Protein AF-A0A4U9W4G2-F1 (afdb_monomer_lite)

Sequence (128 aa):
MQHKKRVKLKSLYYYMMVILALIVILWVTYLVFKNKELSPLSSYTHHSEISGCIIYTDSAIYDLPGKIKSIKELGADCKVTPYIYITAFSYSTRVSAVSCYTPIESEASSDCTTYNLIGDSNVLPSRP

pLDDT: mean 79.45, std 14.17, range [41.44, 96.69]

Radius of gyration: 26.53 Å; chains: 1; bounding box: 56×57×66 Å

Foldseek 3Di:
DVVVVVVVVVVVVVVVVVVVVVVVVVVVVVVVVVVPPPPPQVQWDWDPDDPLATEIENDDDDPPVVVVVVVVVVPDDCVQFRYKYWYDDPQFPKIKMKTWNDPPPDPDDTDIDIDIDHDDPPDDHPDD

Organism: Serratia fonticola (NCBI:txid47917)

Secondary structure (DSSP, 8-state):
-HHHHHHHHHHHHHHHHHHHHHHHHHHHHHHHHHTT---TTTTPEEEEEETTEEEEESS--TTHHHHHHHHHHTT--TTT--EEEEEE-TTSS-EEEEEESS-TTSSSPPPEEEEEE---TT------

Structure (mmCIF, N/CA/C/O backbone):
data_AF-A0A4U9W4G2-F1
#
_entry.id   AF-A0A4U9W4G2-F1
#
loop_
_atom_site.group_PDB
_atom_site.id
_atom_site.type_symbol
_atom_site.label_atom_id
_atom_site.label_alt_id
_atom_site.label_comp_id
_atom_site.label_asym_id
_atom_site.label_entity_id
_atom_site.label_seq_id
_atom_site.pdbx_PDB_ins_code
_atom_site.Cartn_x
_atom_site.Cartn_y
_atom_site.Cartn_z
_atom_site.occupancy
_atom_site.B_iso_or_equiv
_atom_site.auth_seq_id
_atom_site.auth_comp_id
_atom_site.auth_asym_id
_atom_site.auth_atom_id
_atom_site.pdbx_PDB_model_num
ATOM 1 N N . MET A 1 1 ? 40.441 -35.624 -48.580 1.00 53.78 1 MET A N 1
ATOM 2 C CA . MET A 1 1 ? 39.031 -35.573 -48.101 1.00 53.78 1 MET A CA 1
ATOM 3 C C . MET A 1 1 ? 38.877 -35.496 -46.571 1.00 53.78 1 MET A C 1
ATOM 5 O O . MET A 1 1 ? 37.983 -34.794 -46.111 1.00 53.78 1 MET A O 1
ATOM 9 N N . GLN A 1 2 ? 39.731 -36.149 -45.766 1.00 54.41 2 GLN A N 1
ATOM 10 C CA . GLN A 1 2 ? 39.570 -36.193 -44.298 1.00 54.41 2 GLN A CA 1
ATOM 11 C C . GLN A 1 2 ? 39.755 -34.847 -43.564 1.00 54.41 2 GLN A C 1
ATOM 13 O O . GLN A 1 2 ? 39.035 -34.570 -42.606 1.00 54.41 2 GLN A O 1
ATOM 18 N N . HIS A 1 3 ? 40.645 -33.968 -44.039 1.00 54.03 3 HIS A N 1
ATOM 19 C CA . HIS A 1 3 ? 40.894 -32.664 -43.405 1.00 54.03 3 HIS A CA 1
ATOM 20 C C . HIS A 1 3 ? 39.662 -31.737 -43.451 1.00 54.03 3 HIS A C 1
ATOM 22 O O . HIS A 1 3 ? 39.303 -31.103 -42.461 1.00 54.03 3 HIS A O 1
ATOM 28 N N . LYS A 1 4 ? 38.934 -31.737 -44.578 1.00 55.16 4 LYS A N 1
ATOM 29 C CA . LYS A 1 4 ? 37.706 -30.944 -44.783 1.00 55.16 4 LYS A CA 1
ATOM 30 C C . LYS A 1 4 ? 36.554 -31.420 -43.880 1.00 55.16 4 LYS A C 1
ATOM 32 O O . LYS A 1 4 ? 35.737 -30.613 -43.448 1.00 55.16 4 LYS A O 1
ATOM 37 N N . LYS A 1 5 ? 36.522 -32.720 -43.549 1.00 56.53 5 LYS A N 1
ATOM 38 C CA . LYS A 1 5 ? 35.529 -33.342 -42.654 1.00 56.53 5 LYS A CA 1
ATOM 39 C C . LYS A 1 5 ? 35.773 -32.964 -41.183 1.00 56.53 5 LYS A C 1
ATOM 41 O O . LYS A 1 5 ? 34.821 -32.625 -40.488 1.00 56.53 5 LYS A O 1
ATOM 46 N N . ARG A 1 6 ? 37.039 -32.917 -40.735 1.00 60.28 6 ARG A N 1
ATOM 47 C CA . ARG A 1 6 ? 37.409 -32.465 -39.374 1.00 60.28 6 ARG A CA 1
ATOM 48 C C . ARG A 1 6 ? 37.116 -30.981 -39.134 1.00 60.28 6 ARG A C 1
ATOM 50 O O . ARG A 1 6 ? 36.642 -30.636 -38.059 1.00 60.28 6 ARG A O 1
ATOM 57 N N . VAL A 1 7 ? 37.363 -30.112 -40.118 1.00 62.56 7 VAL A N 1
ATOM 58 C CA . VAL A 1 7 ? 37.087 -28.666 -39.992 1.00 62.56 7 VAL A CA 1
ATOM 59 C C . VAL A 1 7 ? 35.580 -28.388 -39.920 1.00 62.56 7 VAL A C 1
ATOM 61 O O . VAL A 1 7 ? 35.142 -27.638 -39.052 1.00 62.56 7 VAL A O 1
ATOM 64 N N . LYS A 1 8 ? 34.768 -29.059 -40.753 1.00 62.00 8 LYS A N 1
ATOM 65 C CA . LYS A 1 8 ? 33.299 -28.950 -40.689 1.00 62.00 8 LYS A CA 1
ATOM 66 C C . LYS A 1 8 ? 32.718 -29.456 -39.364 1.00 62.00 8 LYS A C 1
ATOM 68 O O . LYS A 1 8 ? 31.813 -28.827 -38.833 1.00 62.00 8 LYS A O 1
ATOM 73 N N . LEU A 1 9 ? 33.257 -30.545 -38.809 1.00 67.38 9 LEU A N 1
ATOM 74 C CA . LEU A 1 9 ? 32.805 -31.092 -37.524 1.00 67.38 9 LEU A CA 1
ATOM 75 C C . LEU A 1 9 ? 33.128 -30.158 -36.344 1.00 67.38 9 LEU A C 1
ATOM 77 O O . LEU A 1 9 ? 32.285 -29.956 -35.478 1.00 67.38 9 LEU A O 1
ATOM 81 N N . LYS A 1 10 ? 34.316 -29.533 -36.339 1.00 71.00 10 LYS A N 1
ATOM 82 C CA . LYS A 1 10 ? 34.698 -28.525 -35.331 1.00 71.00 10 LYS A CA 1
ATOM 83 C C . LYS A 1 10 ? 33.831 -27.264 -35.407 1.00 71.00 10 LYS A C 1
ATOM 85 O O . LYS A 1 10 ? 33.457 -26.722 -34.375 1.00 71.00 10 LYS A O 1
ATOM 90 N N . SER A 1 11 ? 33.489 -26.830 -36.621 1.00 74.31 11 SER A N 1
ATOM 91 C CA . SER A 1 11 ? 32.580 -25.701 -36.845 1.00 74.31 11 SER A CA 1
ATOM 92 C C . SER A 1 11 ? 31.162 -26.012 -36.355 1.00 74.31 11 SER A C 1
ATOM 94 O O . SER A 1 11 ? 30.580 -25.203 -35.643 1.00 74.31 11 SER A O 1
ATOM 96 N N . LEU A 1 12 ? 30.639 -27.209 -36.638 1.00 82.69 12 LEU A N 1
ATOM 97 C CA . LEU A 1 12 ? 29.316 -27.631 -36.170 1.00 82.69 12 LEU A CA 1
ATOM 98 C C . LEU A 1 12 ? 29.258 -27.762 -34.637 1.00 82.69 12 LEU A C 1
ATOM 100 O O . LEU A 1 12 ? 28.296 -27.315 -34.022 1.00 82.69 12 LEU A O 1
ATOM 104 N N . TYR A 1 13 ? 30.316 -28.288 -34.013 1.00 87.75 13 TYR A N 1
ATOM 105 C CA . TYR A 1 13 ? 30.447 -28.331 -32.553 1.00 87.75 13 TYR A CA 1
ATOM 106 C C . TYR A 1 13 ? 30.464 -26.930 -31.924 1.00 87.75 13 TYR A C 1
ATOM 108 O O . TYR A 1 13 ? 29.788 -26.697 -30.927 1.00 87.75 13 TYR A O 1
ATOM 116 N N . TYR A 1 14 ? 31.178 -25.976 -32.530 1.00 91.12 14 TYR A N 1
ATOM 117 C CA . TYR A 1 14 ? 31.193 -24.588 -32.065 1.00 91.12 14 TYR A CA 1
ATOM 118 C C . TYR A 1 14 ? 29.790 -23.962 -32.075 1.00 91.12 14 TYR A C 1
ATOM 120 O O . TYR A 1 14 ? 29.369 -23.401 -31.068 1.00 91.12 14 TYR A O 1
ATOM 128 N N . TYR A 1 15 ? 29.026 -24.126 -33.161 1.00 92.12 15 TYR A N 1
ATOM 129 C CA . TYR A 1 15 ? 27.648 -23.623 -33.225 1.00 92.12 15 TYR A CA 1
ATOM 130 C C . TYR A 1 15 ? 26.727 -24.284 -32.192 1.00 92.12 15 TYR A C 1
ATOM 132 O O . TYR A 1 15 ? 25.929 -23.591 -31.565 1.00 92.12 15 TYR A O 1
ATOM 140 N N . MET A 1 16 ? 26.871 -25.592 -31.956 1.00 92.06 16 MET A N 1
ATOM 141 C CA . MET A 1 16 ? 26.112 -26.292 -30.910 1.00 92.06 16 MET A CA 1
ATOM 142 C C . MET A 1 16 ? 26.418 -25.743 -29.511 1.00 92.06 16 MET A C 1
ATOM 144 O O . MET A 1 16 ? 25.498 -25.548 -28.721 1.00 92.06 16 MET A O 1
ATOM 148 N N . MET A 1 17 ? 27.685 -25.434 -29.218 1.00 93.31 17 MET A N 1
ATOM 149 C CA . MET A 1 17 ? 28.079 -24.831 -27.939 1.00 93.31 17 MET A CA 1
ATOM 150 C C . MET A 1 17 ? 27.523 -23.413 -27.770 1.00 93.31 17 MET A C 1
ATOM 152 O O . MET A 1 17 ? 27.078 -23.061 -26.681 1.00 93.31 17 MET A O 1
ATOM 156 N N . VAL A 1 18 ? 27.499 -22.613 -28.840 1.00 94.94 18 VAL A N 1
ATOM 157 C CA . VAL A 1 18 ? 26.908 -21.264 -28.817 1.00 94.94 18 VAL A CA 1
ATOM 158 C C . VAL A 1 18 ? 25.398 -21.328 -28.579 1.00 94.94 18 VAL A C 1
ATOM 160 O O . VAL A 1 18 ? 24.881 -20.589 -27.746 1.00 94.94 18 VAL A O 1
ATOM 163 N N . ILE A 1 19 ? 24.690 -22.237 -29.255 1.00 96.00 19 ILE A N 1
ATOM 164 C CA . ILE A 1 19 ? 23.245 -22.430 -29.056 1.00 96.00 19 ILE A CA 1
ATOM 165 C C . ILE A 1 19 ? 22.952 -22.884 -27.624 1.00 96.00 19 ILE A C 1
ATOM 167 O O . ILE A 1 19 ? 22.057 -22.337 -26.984 1.00 96.00 19 ILE A O 1
ATOM 171 N N . LEU A 1 20 ? 23.729 -23.832 -27.093 1.00 96.12 20 LEU A N 1
ATOM 172 C CA . LEU A 1 20 ? 23.579 -24.286 -25.712 1.00 96.12 20 LEU A CA 1
ATOM 173 C C . LEU A 1 20 ? 23.792 -23.135 -24.718 1.00 96.12 20 LEU A C 1
ATOM 175 O O . LEU A 1 20 ? 22.993 -22.967 -23.800 1.00 96.12 20 LEU A O 1
ATOM 179 N N . ALA A 1 21 ? 24.822 -22.311 -24.927 1.00 95.62 21 ALA A N 1
ATOM 180 C CA . ALA A 1 21 ? 25.080 -21.143 -24.090 1.00 95.62 21 ALA A CA 1
ATOM 181 C C . ALA A 1 21 ? 23.913 -20.142 -24.125 1.00 95.62 21 ALA A C 1
ATOM 183 O O . ALA A 1 21 ? 23.496 -19.654 -23.076 1.00 95.62 21 ALA A O 1
ATOM 184 N N . LEU A 1 22 ? 23.334 -19.886 -25.303 1.00 96.62 22 LEU A N 1
ATOM 185 C CA . LEU A 1 22 ? 22.160 -19.019 -25.442 1.00 96.62 22 LEU A CA 1
ATOM 186 C C . LEU A 1 22 ? 20.936 -19.578 -24.710 1.00 96.62 22 LEU A C 1
ATOM 188 O O . LEU A 1 22 ? 20.248 -18.824 -24.025 1.00 96.62 22 LEU A O 1
ATOM 192 N N . ILE A 1 23 ? 20.686 -20.888 -24.801 1.00 96.69 23 ILE A N 1
ATOM 193 C CA . ILE A 1 23 ? 19.581 -21.540 -24.082 1.00 96.69 23 ILE A CA 1
ATOM 194 C C . ILE A 1 23 ? 19.763 -21.385 -22.571 1.00 96.69 23 ILE A C 1
ATOM 196 O O . ILE A 1 23 ? 18.807 -21.031 -21.886 1.00 96.69 23 ILE A O 1
ATOM 200 N N . VAL A 1 24 ? 20.978 -21.593 -22.053 1.00 96.62 24 VAL A N 1
ATOM 201 C CA . VAL A 1 24 ? 21.274 -21.430 -20.620 1.00 96.62 24 VAL A CA 1
ATOM 202 C C . VAL A 1 24 ? 21.059 -19.984 -20.174 1.00 96.62 24 VAL A C 1
ATOM 204 O O . VAL A 1 24 ? 20.416 -19.761 -19.151 1.00 96.62 24 VAL A O 1
ATOM 207 N N . ILE A 1 25 ? 21.529 -18.998 -20.946 1.00 96.31 25 ILE A N 1
ATOM 208 C CA . ILE A 1 25 ? 21.311 -17.574 -20.642 1.00 96.31 25 ILE A CA 1
ATOM 209 C C . ILE A 1 25 ? 19.811 -17.261 -20.598 1.00 96.31 25 ILE A C 1
ATOM 211 O O . ILE A 1 25 ? 19.337 -16.670 -19.627 1.00 96.31 25 ILE A O 1
ATOM 215 N N . LEU A 1 26 ? 19.050 -17.701 -21.603 1.00 95.75 26 LEU A N 1
ATOM 216 C CA . LEU A 1 26 ? 17.600 -17.508 -21.641 1.00 95.75 26 LEU A CA 1
ATOM 217 C C . LEU A 1 26 ? 16.915 -18.157 -20.433 1.00 95.75 26 LEU A C 1
ATOM 219 O O . LEU A 1 26 ? 16.081 -17.521 -19.796 1.00 95.75 26 LEU A O 1
ATOM 223 N N . TRP A 1 27 ? 17.314 -19.371 -20.054 1.00 94.75 27 TRP A N 1
ATOM 224 C CA . TRP A 1 27 ? 16.764 -20.063 -18.887 1.00 94.75 27 TRP A CA 1
ATOM 225 C C . TRP A 1 27 ? 17.047 -19.326 -17.575 1.00 94.75 27 TRP A C 1
ATOM 227 O O . TRP A 1 27 ? 16.142 -19.130 -16.766 1.00 94.75 27 TRP A O 1
ATOM 237 N N . VAL A 1 28 ? 18.285 -18.868 -17.375 1.00 92.44 28 VAL A N 1
ATOM 238 C CA . VAL A 1 28 ? 18.672 -18.104 -16.181 1.00 92.44 28 VAL A CA 1
ATOM 239 C C . VAL A 1 28 ? 17.913 -16.781 -16.124 1.00 92.44 28 VAL A C 1
ATOM 241 O O . VAL A 1 28 ? 17.361 -16.445 -15.080 1.00 92.44 28 VAL A O 1
ATOM 244 N N . THR A 1 29 ? 17.819 -16.049 -17.238 1.00 89.75 29 THR A N 1
ATOM 245 C CA . THR A 1 29 ? 17.038 -14.803 -17.276 1.00 89.75 29 THR A CA 1
ATOM 246 C C . THR A 1 29 ? 15.562 -15.055 -16.986 1.00 89.75 29 THR A C 1
ATOM 248 O O . THR A 1 29 ? 14.993 -14.349 -16.159 1.00 89.75 29 THR A O 1
ATOM 251 N N . TYR A 1 30 ? 14.961 -16.098 -17.563 1.00 88.94 30 TYR A N 1
ATOM 252 C CA . TYR A 1 30 ? 13.583 -16.487 -17.271 1.00 88.94 30 TYR A CA 1
ATOM 253 C C . TYR A 1 30 ? 13.371 -16.767 -15.780 1.00 88.94 30 TYR A C 1
ATOM 255 O O . TYR A 1 30 ? 12.423 -16.243 -15.206 1.00 88.94 30 TYR A O 1
ATOM 263 N N . LEU A 1 31 ? 14.263 -17.519 -15.126 1.00 86.12 31 LEU A N 1
ATOM 264 C CA . LEU A 1 31 ? 14.177 -17.757 -13.680 1.00 86.12 31 LEU A CA 1
ATOM 265 C C . LEU A 1 31 ? 14.309 -16.464 -12.868 1.00 86.12 31 LEU A C 1
ATOM 267 O O . LEU A 1 31 ? 13.564 -16.264 -11.913 1.00 86.12 31 LEU A O 1
ATOM 271 N N . VAL A 1 32 ? 15.222 -15.570 -13.254 1.00 83.44 32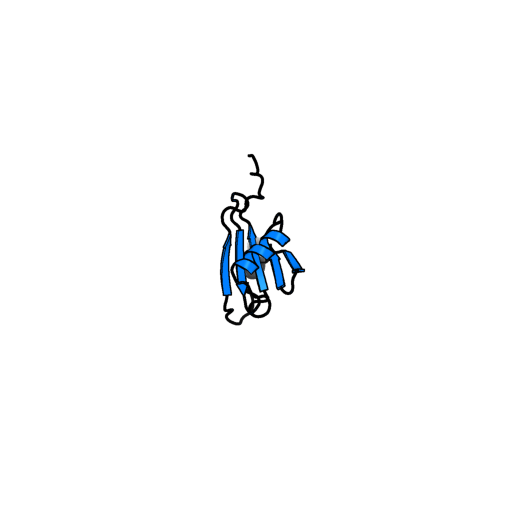 VAL A N 1
ATOM 272 C CA . VAL A 1 32 ? 15.398 -14.271 -12.588 1.00 83.44 32 VAL A CA 1
ATOM 273 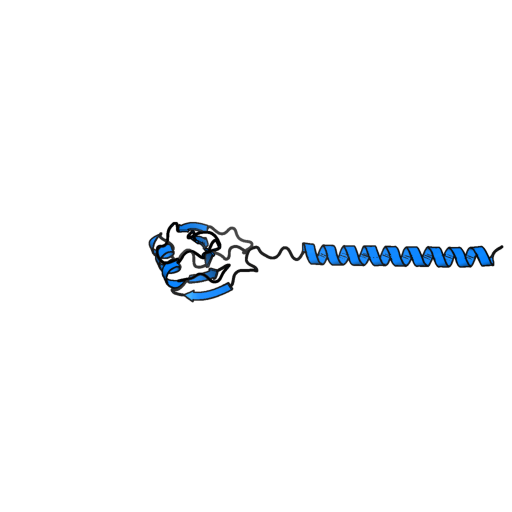C C . VAL A 1 32 ? 14.146 -13.406 -12.728 1.00 83.44 32 VAL A C 1
ATOM 275 O O . VAL A 1 32 ? 13.752 -12.768 -11.759 1.00 83.44 32 VAL A O 1
ATOM 278 N N . PHE A 1 33 ? 13.505 -13.383 -13.897 1.00 78.00 33 PHE A N 1
ATOM 279 C CA . PHE A 1 33 ? 12.275 -12.616 -14.106 1.00 78.00 33 PHE A CA 1
ATOM 280 C C . PHE A 1 33 ? 11.052 -13.273 -13.465 1.00 78.00 33 PHE A C 1
ATOM 282 O O . PHE A 1 33 ? 10.238 -12.567 -12.885 1.00 78.00 33 PHE A O 1
ATOM 289 N N . LYS A 1 34 ? 10.952 -14.605 -13.488 1.00 75.19 34 LYS A N 1
ATOM 290 C CA . LYS A 1 34 ? 9.884 -15.353 -12.813 1.00 75.19 34 LYS A CA 1
ATOM 291 C C . LYS A 1 34 ? 9.934 -15.168 -11.295 1.00 75.19 34 LYS A C 1
ATOM 293 O O . LYS A 1 34 ? 8.901 -15.016 -10.665 1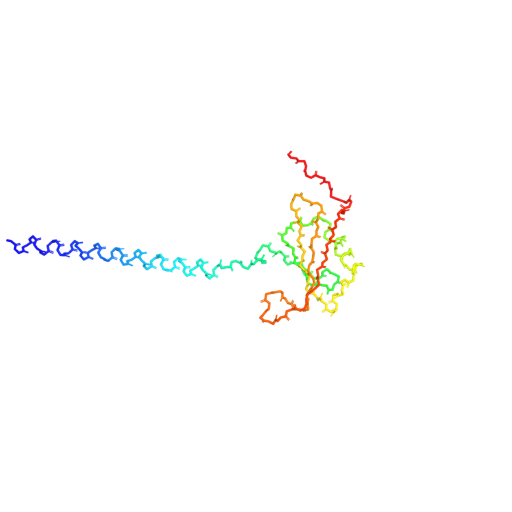.00 75.19 34 LYS A O 1
ATOM 298 N N . ASN A 1 35 ? 11.130 -15.144 -10.710 1.00 61.72 35 ASN A N 1
ATOM 299 C CA . ASN A 1 35 ? 11.301 -14.903 -9.274 1.00 61.72 35 ASN A CA 1
ATOM 300 C C . ASN A 1 35 ? 11.196 -13.413 -8.906 1.00 61.72 35 ASN A C 1
ATOM 302 O O . ASN A 1 35 ? 11.154 -13.073 -7.729 1.00 61.72 35 ASN A O 1
ATOM 306 N N . LYS A 1 36 ? 11.155 -12.529 -9.908 1.00 58.34 36 LYS A N 1
ATOM 307 C CA . LYS A 1 36 ? 10.791 -11.118 -9.778 1.00 58.34 36 LYS A CA 1
ATOM 308 C C . LYS A 1 36 ? 9.325 -10.914 -10.152 1.00 58.34 36 LYS A C 1
ATOM 310 O O . LYS A 1 36 ? 9.001 -9.956 -10.855 1.00 58.34 36 LYS A O 1
ATOM 315 N N . GLU A 1 37 ? 8.425 -11.756 -9.653 1.00 56.41 37 GLU A N 1
ATOM 316 C CA . GLU A 1 37 ? 7.107 -11.214 -9.336 1.00 56.41 37 GLU A CA 1
ATOM 317 C C . GLU A 1 37 ? 7.354 -10.152 -8.265 1.00 56.41 37 GLU A C 1
ATOM 319 O O . GLU A 1 37 ? 7.502 -10.444 -7.081 1.00 56.41 37 GLU A O 1
ATOM 324 N N . LEU A 1 38 ? 7.586 -8.917 -8.724 1.00 59.06 38 LEU A N 1
ATOM 325 C CA . LEU A 1 38 ? 7.656 -7.758 -7.862 1.00 59.06 38 LEU A CA 1
ATOM 326 C C . LEU A 1 38 ? 6.373 -7.809 -7.058 1.00 59.06 38 LEU A C 1
ATOM 328 O O . LEU A 1 38 ? 5.294 -7.755 -7.651 1.00 59.06 38 LEU A O 1
ATOM 332 N N . SER A 1 39 ? 6.499 -7.963 -5.738 1.00 67.94 39 SER A N 1
ATOM 333 C CA . SER A 1 39 ? 5.334 -7.884 -4.877 1.00 67.94 39 SER A CA 1
ATOM 334 C C . SER A 1 39 ? 4.513 -6.659 -5.303 1.00 67.94 39 SER A C 1
ATOM 336 O O . SER A 1 39 ? 5.109 -5.602 -5.567 1.00 67.94 39 SER A O 1
ATOM 338 N N . PRO A 1 40 ? 3.175 -6.753 -5.381 1.00 66.88 40 PRO A N 1
ATOM 339 C CA . PRO A 1 40 ? 2.339 -5.589 -5.651 1.00 66.88 40 PRO A CA 1
ATOM 340 C C . PRO A 1 40 ? 2.588 -4.439 -4.658 1.00 66.88 40 PRO A C 1
ATOM 342 O O . PRO A 1 40 ? 2.233 -3.301 -4.951 1.00 66.88 40 PRO A O 1
ATOM 345 N N . LEU A 1 41 ? 3.253 -4.704 -3.526 1.00 76.50 41 LEU A N 1
ATOM 346 C CA . LEU A 1 41 ? 3.682 -3.701 -2.556 1.00 76.50 41 LEU A CA 1
ATOM 347 C C . LEU A 1 41 ? 5.128 -3.222 -2.705 1.00 76.50 41 LEU A C 1
ATOM 349 O O . LEU A 1 41 ? 5.574 -2.384 -1.930 1.00 76.50 41 LEU A O 1
ATOM 353 N N . SER A 1 42 ? 5.876 -3.685 -3.702 1.00 76.25 42 SER A N 1
ATOM 354 C CA . SER A 1 42 ? 7.258 -3.237 -3.942 1.00 76.25 42 SER A CA 1
ATOM 355 C C . SER A 1 42 ? 7.378 -1.732 -4.209 1.00 76.25 42 SER A C 1
ATOM 357 O O . SER A 1 42 ? 8.436 -1.153 -3.972 1.00 76.25 42 SER A O 1
ATOM 359 N N . SER A 1 43 ? 6.301 -1.089 -4.670 1.00 79.62 43 SER A N 1
ATOM 360 C CA . SER A 1 43 ? 6.204 0.365 -4.826 1.00 79.62 43 SER A CA 1
ATOM 361 C C . SER A 1 43 ? 5.735 1.094 -3.563 1.00 79.62 43 SER A C 1
ATOM 363 O O . SER A 1 43 ? 5.704 2.324 -3.554 1.00 79.62 43 SER A O 1
ATOM 365 N N . TYR A 1 44 ? 5.355 0.376 -2.502 1.00 86.31 44 TYR A N 1
ATOM 366 C CA . TYR A 1 44 ? 4.847 0.985 -1.281 1.00 86.31 44 TYR A CA 1
ATOM 367 C C . TYR A 1 44 ? 5.990 1.446 -0.383 1.00 86.31 44 TYR A C 1
ATOM 369 O O . TYR A 1 44 ? 6.929 0.715 -0.074 1.00 86.31 44 TYR A O 1
ATOM 377 N N . THR A 1 45 ? 5.867 2.676 0.097 1.00 86.94 45 THR A N 1
ATOM 378 C CA . THR A 1 45 ? 6.751 3.248 1.106 1.00 86.94 45 THR A CA 1
ATOM 379 C C . THR A 1 45 ? 6.186 2.957 2.487 1.00 86.94 45 THR A C 1
ATOM 381 O O . THR A 1 45 ? 5.015 3.232 2.750 1.00 86.94 45 THR A O 1
ATOM 384 N N . HIS A 1 46 ? 7.020 2.407 3.368 1.00 86.94 46 HIS A N 1
ATOM 385 C CA . HIS A 1 46 ? 6.679 2.191 4.768 1.00 86.94 46 HIS A CA 1
ATOM 386 C C . HIS A 1 46 ? 6.841 3.490 5.568 1.00 86.94 46 HIS A C 1
ATOM 388 O O . HIS A 1 46 ? 7.926 4.073 5.616 1.00 86.94 46 HIS A O 1
ATOM 394 N N . HIS A 1 47 ? 5.768 3.902 6.233 1.00 81.25 47 HIS A N 1
ATOM 395 C CA . HIS A 1 47 ? 5.725 5.007 7.182 1.00 81.25 47 HIS A CA 1
ATOM 396 C C . HIS A 1 47 ? 5.525 4.408 8.570 1.00 81.25 47 HIS A C 1
ATOM 398 O O . HIS A 1 47 ? 4.423 3.991 8.933 1.00 81.25 47 HIS A O 1
ATOM 404 N N . SER A 1 48 ? 6.602 4.315 9.345 1.00 66.25 48 SER A N 1
ATOM 405 C CA . SER A 1 48 ? 6.512 3.793 10.706 1.00 66.25 48 SER A CA 1
ATOM 406 C C . SER A 1 48 ? 5.695 4.730 11.602 1.00 66.25 48 SER A C 1
ATOM 408 O O . SER A 1 48 ? 6.002 5.917 11.704 1.00 66.25 48 SER A O 1
ATOM 410 N N . GLU A 1 49 ? 4.720 4.150 12.306 1.00 60.00 49 GLU A N 1
ATOM 411 C CA . GLU A 1 49 ? 4.183 4.625 13.589 1.00 60.00 49 GLU A CA 1
ATOM 412 C C . GLU A 1 49 ? 3.425 5.961 13.613 1.00 60.00 49 GLU A C 1
ATOM 414 O O . GLU A 1 49 ? 3.390 6.673 14.620 1.00 60.00 49 GLU A O 1
ATOM 419 N N . ILE A 1 50 ? 2.684 6.277 12.553 1.00 62.91 50 ILE A N 1
ATOM 420 C CA . ILE A 1 50 ? 1.689 7.344 12.664 1.00 62.91 50 ILE A CA 1
ATOM 421 C C . ILE A 1 50 ? 0.482 6.781 13.415 1.00 62.91 50 ILE A C 1
ATOM 423 O O . ILE A 1 50 ? -0.306 5.994 12.890 1.00 62.91 50 ILE A O 1
ATOM 427 N N . SER A 1 51 ? 0.290 7.243 14.655 1.00 65.31 51 SER A N 1
ATOM 428 C CA . SER A 1 51 ? -0.973 7.050 15.374 1.00 65.31 51 SER A CA 1
ATOM 429 C C . SER A 1 51 ? -1.251 5.582 15.780 1.00 65.31 51 SER A C 1
ATOM 431 O O . SER A 1 51 ? -2.414 5.193 15.914 1.00 65.31 51 SER A O 1
ATOM 433 N N . GLY A 1 52 ? -0.193 4.779 15.975 1.00 79.44 52 GLY A N 1
ATOM 434 C CA . GLY A 1 52 ? -0.253 3.381 16.433 1.00 79.44 52 GLY A CA 1
ATOM 435 C C . GLY A 1 52 ? -0.476 2.327 15.340 1.00 79.44 52 GLY A C 1
ATOM 436 O O . GLY A 1 52 ? -0.602 1.153 15.664 1.00 79.44 52 GLY A O 1
ATOM 437 N N . CYS A 1 53 ? -0.532 2.735 14.070 1.00 87.44 53 CYS A N 1
ATOM 438 C CA . CYS A 1 53 ? -0.635 1.844 12.914 1.00 87.44 53 CYS A CA 1
ATOM 439 C C . CYS A 1 53 ? 0.709 1.736 12.171 1.00 87.44 53 CYS A C 1
ATOM 441 O O . CYS A 1 53 ? 1.511 2.675 12.167 1.00 87.44 53 CYS A O 1
ATOM 443 N N . ILE A 1 54 ? 0.907 0.613 11.482 1.00 91.19 54 ILE A N 1
ATOM 444 C CA . ILE A 1 54 ? 1.981 0.378 10.513 1.00 91.19 54 ILE A CA 1
ATOM 445 C C . ILE A 1 54 ? 1.421 0.713 9.132 1.00 91.19 54 ILE A C 1
ATOM 447 O O . ILE A 1 54 ? 0.510 0.037 8.650 1.00 91.19 54 ILE A O 1
ATOM 451 N N . ILE A 1 55 ? 1.923 1.782 8.513 1.00 90.56 55 ILE A N 1
ATOM 452 C CA . ILE A 1 55 ? 1.295 2.365 7.326 1.00 90.56 55 ILE A CA 1
ATOM 453 C C . ILE A 1 55 ? 2.193 2.197 6.111 1.00 90.56 55 ILE A C 1
ATOM 455 O O . ILE A 1 55 ? 3.393 2.454 6.161 1.00 90.56 55 ILE A O 1
ATOM 459 N N . TYR A 1 56 ? 1.587 1.815 4.997 1.00 90.81 56 TYR A N 1
ATOM 460 C CA . TYR A 1 56 ? 2.238 1.666 3.707 1.00 90.81 56 TYR A CA 1
ATOM 461 C C . TYR A 1 56 ? 1.494 2.503 2.666 1.00 90.81 56 TYR A C 1
ATOM 463 O O . TYR A 1 56 ? 0.263 2.476 2.626 1.00 90.81 56 TYR A O 1
ATOM 471 N N . THR A 1 57 ? 2.214 3.214 1.795 1.00 89.19 57 THR A N 1
ATOM 472 C CA . THR A 1 57 ? 1.600 4.039 0.735 1.00 89.19 57 THR A CA 1
ATOM 473 C C . THR A 1 57 ? 2.265 3.837 -0.620 1.00 89.19 57 THR A C 1
ATOM 475 O O . THR A 1 57 ? 3.489 3.899 -0.698 1.00 89.19 57 THR A O 1
ATOM 478 N N . ASP A 1 58 ? 1.492 3.684 -1.693 1.00 84.31 58 ASP A N 1
ATOM 479 C CA . ASP A 1 58 ? 2.011 3.425 -3.051 1.00 84.31 58 ASP A CA 1
ATOM 480 C C . ASP A 1 58 ? 2.558 4.654 -3.797 1.00 84.31 58 ASP A C 1
ATOM 482 O O . ASP A 1 58 ? 3.239 4.531 -4.814 1.00 84.31 58 ASP A O 1
ATOM 486 N N . SER A 1 59 ? 2.247 5.848 -3.305 1.00 73.50 59 SER A N 1
ATOM 487 C CA . SER A 1 59 ? 2.550 7.127 -3.941 1.00 73.50 59 SER A CA 1
ATOM 488 C C . SER A 1 59 ? 2.749 8.213 -2.882 1.00 73.50 59 SER A C 1
ATOM 490 O O . SER A 1 59 ? 2.460 8.011 -1.700 1.00 73.50 59 SER A O 1
ATOM 492 N N . ALA A 1 60 ? 3.268 9.379 -3.281 1.00 68.12 60 ALA A N 1
ATOM 493 C CA . ALA A 1 60 ? 3.344 10.545 -2.404 1.00 68.12 60 ALA A CA 1
ATOM 494 C C . ALA A 1 60 ? 1.924 11.070 -2.126 1.00 68.12 60 ALA A C 1
ATOM 496 O O . ALA A 1 60 ? 1.416 11.947 -2.825 1.00 68.12 60 ALA A O 1
ATOM 497 N N . ILE A 1 61 ? 1.264 10.488 -1.125 1.00 73.25 61 ILE A N 1
ATOM 498 C CA . ILE A 1 61 ? -0.076 10.882 -0.699 1.00 73.25 61 ILE A CA 1
ATOM 499 C C . ILE A 1 61 ? -0.004 12.281 -0.087 1.00 73.25 61 ILE A C 1
ATOM 501 O O . ILE A 1 61 ? 0.658 12.501 0.929 1.00 73.25 61 ILE A O 1
ATOM 505 N N . TYR A 1 62 ? -0.718 13.226 -0.694 1.00 74.00 62 TYR A N 1
ATOM 506 C CA . TYR A 1 62 ? -0.951 14.528 -0.083 1.00 74.00 62 TYR A CA 1
ATOM 507 C C . TYR A 1 62 ? -1.853 14.377 1.149 1.00 74.00 62 TYR A C 1
ATOM 509 O O . TYR A 1 62 ? -2.847 13.650 1.105 1.00 74.00 62 TYR A O 1
ATOM 517 N N . ASP A 1 63 ? -1.513 15.083 2.230 1.00 81.38 63 ASP A N 1
ATOM 518 C CA . ASP A 1 63 ? -2.250 15.061 3.500 1.00 81.38 63 ASP A CA 1
ATOM 519 C C . ASP A 1 63 ? -2.461 13.644 4.074 1.00 81.38 63 ASP A C 1
ATOM 521 O O . ASP A 1 63 ? -3.556 13.250 4.478 1.00 81.38 63 ASP A O 1
ATOM 525 N N . LEU A 1 64 ? -1.384 12.851 4.121 1.00 83.75 64 LEU A N 1
ATOM 526 C CA . LEU A 1 64 ? -1.391 11.523 4.743 1.00 83.75 64 LEU A CA 1
ATOM 527 C C . LEU A 1 64 ? -2.020 11.515 6.160 1.00 83.75 64 LEU A C 1
ATOM 529 O O . LEU A 1 64 ? -2.845 10.637 6.417 1.00 83.75 64 LEU A O 1
ATOM 533 N N . PRO A 1 65 ? -1.732 12.475 7.069 1.00 85.38 65 PRO A N 1
ATOM 534 C CA . PRO A 1 65 ? -2.380 12.524 8.382 1.00 85.38 65 PRO A CA 1
ATOM 535 C C . PRO A 1 65 ? -3.905 12.685 8.310 1.00 85.38 65 PRO A C 1
ATOM 537 O O . PRO A 1 65 ? -4.617 12.006 9.055 1.00 85.38 65 PRO A O 1
ATOM 540 N N . GLY A 1 66 ? -4.413 13.533 7.407 1.00 86.25 66 GLY A N 1
ATOM 541 C CA . GLY A 1 66 ? -5.847 13.696 7.168 1.00 86.25 66 GLY A CA 1
ATOM 542 C C . GLY A 1 66 ? -6.500 12.403 6.686 1.00 86.25 66 GLY A C 1
ATOM 543 O O . GLY A 1 66 ? -7.497 11.968 7.263 1.00 86.25 66 GLY A O 1
ATOM 544 N N . LYS A 1 67 ? -5.878 11.708 5.724 1.00 86.12 67 LYS A N 1
ATOM 545 C CA . LYS A 1 67 ? -6.375 10.404 5.239 1.00 86.12 67 LYS A CA 1
ATOM 546 C C . LYS A 1 67 ? -6.445 9.364 6.347 1.00 86.12 67 LYS A C 1
ATOM 548 O O . LYS A 1 67 ? -7.449 8.669 6.470 1.00 86.12 67 LYS A O 1
ATOM 553 N N . ILE A 1 68 ? -5.403 9.273 7.172 1.00 86.88 68 ILE A N 1
ATOM 554 C CA . ILE A 1 68 ? -5.362 8.338 8.304 1.00 86.88 68 ILE A CA 1
ATOM 555 C C . ILE A 1 68 ? -6.498 8.637 9.279 1.00 86.88 68 ILE A C 1
ATOM 557 O O . ILE A 1 68 ? -7.157 7.714 9.758 1.00 86.88 68 ILE A O 1
ATOM 561 N N . LYS A 1 69 ? -6.759 9.918 9.553 1.00 87.94 69 LYS A N 1
ATOM 562 C CA . LYS A 1 69 ? -7.874 10.331 10.405 1.00 87.94 69 LYS A CA 1
ATOM 563 C C . LYS A 1 69 ? -9.219 9.891 9.819 1.00 87.94 69 LYS A C 1
ATOM 565 O O . LYS A 1 69 ? -9.989 9.262 10.538 1.00 87.94 69 LYS A O 1
ATOM 570 N N . SER A 1 70 ? -9.469 10.129 8.532 1.00 88.50 70 SER A N 1
ATOM 571 C CA . SER A 1 70 ? -10.711 9.695 7.876 1.00 88.50 70 SER A CA 1
ATOM 572 C C . SER A 1 70 ? -10.879 8.173 7.883 1.00 88.50 70 SER A C 1
ATOM 574 O O . SER A 1 70 ? -11.973 7.677 8.128 1.00 88.50 70 SER A O 1
ATOM 576 N N . ILE A 1 71 ? -9.801 7.410 7.677 1.00 88.81 71 ILE A N 1
ATOM 577 C CA . ILE A 1 71 ? -9.830 5.938 7.745 1.00 88.81 71 ILE A CA 1
ATOM 578 C C . ILE A 1 71 ? -10.199 5.463 9.161 1.00 88.81 71 ILE A C 1
ATOM 580 O O . ILE A 1 71 ? -11.013 4.554 9.319 1.00 88.81 71 ILE A O 1
ATOM 584 N N . LYS A 1 72 ? -9.664 6.112 10.202 1.00 88.00 72 LYS A N 1
ATOM 585 C CA . LYS A 1 72 ? -10.037 5.833 11.598 1.00 88.00 72 LYS A CA 1
ATOM 586 C C . LYS A 1 72 ? -11.493 6.188 11.900 1.00 88.00 72 LYS A C 1
ATOM 588 O O . LYS A 1 72 ? -12.173 5.416 12.567 1.00 88.00 72 LYS A O 1
ATOM 593 N N . GLU A 1 73 ? -11.987 7.316 11.392 1.00 89.19 73 GLU A N 1
ATOM 594 C CA . GLU A 1 73 ? -13.395 7.724 11.534 1.00 89.19 73 GLU A CA 1
ATOM 595 C C . GLU A 1 73 ? -14.361 6.745 10.846 1.00 89.19 73 GLU A C 1
ATOM 597 O O . GLU A 1 73 ? -15.472 6.542 11.329 1.00 89.19 73 GLU A O 1
ATOM 602 N N . LEU A 1 74 ? -13.920 6.075 9.775 1.00 87.88 74 LEU A N 1
ATOM 603 C CA . LEU A 1 74 ? -14.660 4.988 9.122 1.00 87.88 74 LEU A CA 1
ATOM 604 C C . LEU A 1 74 ? -14.608 3.651 9.886 1.00 87.88 74 LEU A C 1
ATOM 606 O O . LEU A 1 74 ? -15.218 2.677 9.446 1.00 87.88 74 LEU A O 1
ATOM 610 N N . GLY A 1 75 ? -13.908 3.592 11.022 1.00 88.31 75 GLY A N 1
ATOM 611 C CA . GLY A 1 75 ? -13.884 2.432 11.913 1.00 88.31 75 GLY A CA 1
ATOM 612 C C . GLY A 1 75 ? -12.614 1.586 11.850 1.00 88.31 75 GLY A C 1
ATOM 613 O O . GLY A 1 75 ? -12.620 0.470 12.364 1.00 88.31 75 GLY A O 1
ATOM 614 N N . ALA A 1 76 ? -11.527 2.070 11.241 1.00 88.69 76 ALA A N 1
ATOM 615 C CA . ALA A 1 76 ? -10.244 1.378 11.338 1.00 88.69 76 ALA A CA 1
ATOM 616 C C . ALA A 1 76 ? -9.675 1.465 12.764 1.00 88.69 76 ALA A C 1
ATOM 618 O O . ALA A 1 76 ? -9.392 2.555 13.269 1.00 88.69 76 ALA A O 1
ATOM 619 N N . ASP A 1 77 ? -9.455 0.308 13.390 1.00 89.75 77 ASP A N 1
ATOM 620 C CA . ASP A 1 77 ? -8.814 0.199 14.701 1.00 89.75 77 ASP A CA 1
ATOM 621 C C . ASP A 1 77 ? -7.408 -0.393 14.558 1.00 89.75 77 ASP A C 1
ATOM 623 O O . ASP A 1 77 ? -7.249 -1.579 14.277 1.00 89.75 77 ASP A O 1
ATOM 627 N N . CYS A 1 78 ? -6.379 0.422 14.810 1.00 88.12 78 CYS A N 1
ATOM 628 C CA . CYS A 1 78 ? -4.977 -0.005 14.774 1.00 88.12 78 CYS A CA 1
ATOM 629 C C . CYS A 1 78 ? -4.649 -1.118 15.783 1.00 88.12 78 CYS A C 1
ATOM 631 O O . CYS A 1 78 ? -3.632 -1.787 15.635 1.00 88.12 78 CYS A O 1
ATOM 633 N N . LYS A 1 79 ? -5.466 -1.315 16.825 1.00 88.81 79 LYS A N 1
ATOM 634 C CA . LYS A 1 79 ? -5.264 -2.405 17.792 1.00 88.81 79 LYS A CA 1
ATOM 635 C C . LYS A 1 79 ? -5.691 -3.756 17.234 1.00 88.81 79 LYS A C 1
ATOM 637 O O . LYS A 1 79 ? -5.131 -4.772 17.632 1.00 88.81 79 LYS A O 1
ATOM 642 N N . VAL A 1 80 ? -6.693 -3.757 16.357 1.00 90.06 80 VAL A N 1
ATOM 643 C CA . VAL A 1 80 ? -7.244 -4.971 15.745 1.00 90.06 80 VAL A CA 1
ATOM 644 C C . VAL A 1 80 ? -6.599 -5.205 14.386 1.00 90.06 80 VAL A C 1
ATOM 646 O O . VAL A 1 80 ? -6.114 -6.293 14.127 1.00 90.06 80 VAL A O 1
ATOM 649 N N . THR A 1 81 ? -6.525 -4.189 13.533 1.00 91.88 81 THR A N 1
ATOM 650 C CA . THR A 1 81 ? -5.900 -4.263 12.208 1.00 91.88 81 THR A CA 1
ATOM 651 C C . THR A 1 81 ? -4.736 -3.270 12.128 1.00 91.88 81 THR A C 1
ATOM 653 O O . THR A 1 81 ? -4.936 -2.138 11.676 1.00 91.88 81 THR A O 1
ATOM 656 N N . PRO A 1 82 ? -3.534 -3.636 12.613 1.00 91.31 82 PRO A N 1
ATOM 657 C CA . PRO A 1 82 ? -2.412 -2.705 12.726 1.00 91.31 82 PRO A CA 1
ATOM 658 C C . PRO A 1 82 ? -1.774 -2.342 11.383 1.00 91.31 82 PRO A C 1
ATOM 660 O O . PRO A 1 82 ? -1.111 -1.310 11.300 1.00 91.31 82 PRO A O 1
ATOM 663 N N . TYR A 1 83 ? -1.957 -3.151 10.338 1.00 91.62 83 TYR A N 1
ATOM 664 C CA . TYR A 1 83 ? -1.362 -2.915 9.023 1.00 91.62 83 TYR A CA 1
ATOM 665 C C . TYR A 1 83 ? -2.349 -2.167 8.137 1.00 91.62 83 TYR A C 1
ATOM 667 O O . TYR A 1 83 ? -3.421 -2.693 7.849 1.00 91.62 83 TYR A O 1
ATOM 675 N N . ILE A 1 84 ? -1.998 -0.959 7.693 1.00 92.06 84 ILE A N 1
ATOM 676 C CA . ILE A 1 84 ? -2.820 -0.160 6.779 1.00 92.06 84 ILE A CA 1
ATOM 677 C C . ILE A 1 84 ? -2.051 0.115 5.491 1.00 92.06 84 ILE A C 1
ATOM 679 O O . ILE A 1 84 ? -0.963 0.687 5.503 1.00 92.06 84 ILE A O 1
ATOM 683 N N . TYR A 1 85 ? -2.669 -0.225 4.369 1.00 91.88 85 TYR A N 1
ATOM 684 C CA . TYR A 1 85 ? -2.174 0.018 3.022 1.00 91.88 85 TYR A CA 1
ATOM 685 C C . TYR A 1 85 ? -3.051 1.072 2.367 1.00 91.88 85 TYR A C 1
ATOM 687 O O . TYR A 1 85 ? -4.255 0.867 2.251 1.00 91.88 85 TYR A O 1
ATOM 695 N N . ILE A 1 86 ? -2.475 2.201 1.963 1.00 90.62 86 ILE A N 1
ATOM 696 C CA . ILE A 1 86 ? -3.207 3.315 1.357 1.00 90.62 86 ILE A CA 1
ATOM 697 C C . ILE A 1 86 ? -2.739 3.505 -0.086 1.00 90.62 86 ILE A C 1
ATOM 699 O O . ILE A 1 86 ? -1.546 3.617 -0.364 1.00 90.62 86 ILE A O 1
ATOM 703 N N . THR A 1 87 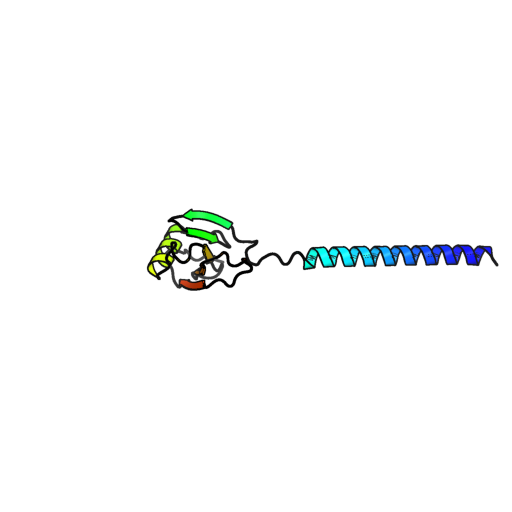? -3.704 3.583 -0.992 1.00 88.75 87 THR A N 1
ATOM 704 C CA . THR A 1 87 ? -3.516 3.768 -2.430 1.00 88.75 87 THR A CA 1
ATOM 705 C C . THR A 1 87 ? -4.199 5.055 -2.859 1.00 88.75 87 THR A C 1
ATOM 707 O O . THR A 1 87 ? -5.410 5.213 -2.661 1.00 88.75 87 THR A O 1
ATOM 710 N N . ALA A 1 88 ? -3.451 5.970 -3.469 1.00 84.81 88 ALA A N 1
ATOM 711 C CA . ALA A 1 88 ? -4.018 7.174 -4.071 1.00 84.81 88 ALA A CA 1
ATOM 712 C C . ALA A 1 88 ? -3.994 7.066 -5.599 1.00 84.81 88 ALA A C 1
ATOM 714 O O . ALA A 1 88 ? -2.976 6.750 -6.209 1.00 84.81 88 ALA A O 1
ATOM 715 N N . PHE A 1 89 ? -5.125 7.354 -6.239 1.00 80.50 89 PHE A N 1
ATOM 716 C CA . PHE A 1 89 ? -5.230 7.258 -7.693 1.00 80.50 89 PHE A CA 1
ATOM 717 C C . PHE A 1 89 ? -4.748 8.557 -8.346 1.00 80.50 89 PHE A C 1
ATOM 719 O O . PHE A 1 89 ? -5.365 9.601 -8.172 1.00 80.50 89 PHE A O 1
ATOM 726 N N . SER A 1 90 ? -3.692 8.504 -9.164 1.00 73.69 90 SER A N 1
ATOM 727 C CA . SER A 1 90 ? -3.035 9.701 -9.730 1.00 73.69 90 SER A CA 1
ATOM 728 C C . SER A 1 90 ? -3.945 10.629 -10.551 1.00 73.69 90 SER A C 1
ATOM 730 O O . SER A 1 90 ? -3.640 11.807 -10.707 1.00 73.69 90 SER A O 1
ATOM 732 N N . TYR A 1 91 ? -5.063 10.115 -11.068 1.00 74.44 91 TYR A N 1
ATOM 733 C CA . TYR A 1 91 ? -6.022 10.861 -11.895 1.00 74.44 91 TYR A CA 1
ATOM 734 C C . TYR A 1 91 ? -7.388 11.028 -11.216 1.00 74.44 91 TYR A C 1
ATOM 736 O O . TYR A 1 91 ? -8.400 11.253 -11.879 1.00 74.44 91 TYR A O 1
ATOM 744 N N . SER A 1 92 ? -7.455 10.854 -9.895 1.00 72.75 92 SER A N 1
ATOM 745 C CA . SER A 1 92 ? -8.705 10.933 -9.147 1.00 72.75 92 SER A CA 1
ATOM 746 C C . SER A 1 92 ? -8.480 11.456 -7.732 1.00 72.75 92 SER A C 1
ATOM 748 O O . SER A 1 92 ? -7.435 11.257 -7.131 1.00 72.75 92 SER A O 1
ATOM 750 N N . THR A 1 93 ? -9.506 12.064 -7.143 1.00 75.81 93 THR A N 1
ATOM 751 C CA . THR A 1 93 ? -9.520 12.408 -5.710 1.00 75.81 93 THR A CA 1
ATOM 752 C C . THR A 1 93 ? -9.819 11.201 -4.817 1.00 75.81 93 THR A C 1
ATOM 754 O O . THR A 1 93 ? -10.040 11.345 -3.613 1.00 75.81 93 THR A O 1
ATOM 757 N N . ARG A 1 94 ? -9.872 10.004 -5.409 1.00 80.69 94 ARG A N 1
ATOM 758 C CA . ARG A 1 94 ? -10.144 8.753 -4.715 1.00 80.69 94 ARG A CA 1
ATOM 759 C C . ARG A 1 94 ? -8.901 8.267 -3.993 1.00 80.69 94 ARG A C 1
ATOM 761 O O . ARG A 1 94 ? -7.807 8.226 -4.557 1.00 80.69 94 ARG A O 1
ATOM 768 N N . VAL A 1 95 ? -9.119 7.837 -2.761 1.00 86.06 95 VAL A N 1
ATOM 769 C CA . VAL A 1 95 ? -8.140 7.108 -1.966 1.00 86.06 95 VAL A CA 1
ATOM 770 C C . VAL A 1 95 ? -8.794 5.806 -1.532 1.00 86.06 95 VAL A C 1
ATOM 772 O O . VAL A 1 95 ? -9.912 5.805 -1.022 1.00 86.06 95 VAL A O 1
ATOM 775 N N . SER A 1 96 ? -8.106 4.699 -1.765 1.00 89.19 96 SER A N 1
ATOM 776 C CA . SER A 1 96 ? -8.483 3.399 -1.222 1.00 89.19 96 SER A CA 1
ATOM 777 C C . SER A 1 96 ? -7.549 3.076 -0.071 1.00 89.19 96 SER A C 1
ATOM 779 O O . SER A 1 96 ? -6.362 3.393 -0.128 1.00 89.19 96 SER A O 1
ATOM 781 N N . ALA A 1 97 ? -8.069 2.439 0.965 1.00 91.31 97 ALA A N 1
ATOM 782 C CA . ALA A 1 97 ? -7.251 1.885 2.023 1.00 91.31 97 ALA A CA 1
ATOM 783 C C . ALA A 1 97 ? -7.699 0.470 2.366 1.00 91.31 97 ALA A C 1
ATOM 785 O O . ALA A 1 97 ? -8.882 0.146 2.290 1.00 91.31 97 ALA A O 1
ATOM 786 N N . VAL A 1 98 ? -6.750 -0.363 2.768 1.00 92.75 98 VAL A N 1
ATOM 787 C CA . VAL A 1 98 ? -6.996 -1.713 3.266 1.00 92.75 98 VAL A CA 1
ATOM 788 C C . VAL A 1 98 ? -6.335 -1.824 4.630 1.00 92.75 98 VAL A C 1
ATOM 790 O O . VAL A 1 98 ? -5.142 -1.549 4.743 1.00 92.75 98 VAL A O 1
ATOM 793 N N . SER A 1 99 ? -7.092 -2.199 5.659 1.00 93.12 99 SER A N 1
ATOM 794 C CA . SER A 1 99 ? -6.540 -2.542 6.970 1.00 93.12 99 SER A CA 1
ATOM 795 C C . SER A 1 99 ? -6.573 -4.049 7.179 1.00 93.12 99 SER A C 1
ATOM 797 O O . SER A 1 99 ? -7.551 -4.697 6.820 1.00 93.12 99 SER A O 1
ATOM 799 N N . CYS A 1 100 ? -5.513 -4.609 7.750 1.00 92.31 100 CYS A N 1
ATOM 800 C CA . CYS A 1 100 ? -5.321 -6.048 7.895 1.00 92.31 100 CYS A CA 1
ATOM 801 C C . CYS A 1 100 ? -4.778 -6.397 9.290 1.00 92.31 100 CYS A C 1
ATOM 803 O O . CYS A 1 100 ? -4.044 -5.607 9.897 1.00 92.31 100 CYS A O 1
ATOM 805 N N . TYR A 1 101 ? -5.139 -7.580 9.803 1.00 91.50 101 TYR A N 1
ATOM 806 C CA . TYR A 1 101 ? -4.608 -8.108 11.071 1.00 91.50 101 TYR A CA 1
ATOM 807 C C . TYR A 1 101 ? -3.117 -8.467 10.960 1.00 91.50 101 TYR A C 1
ATOM 809 O O . TYR A 1 101 ? -2.321 -8.137 11.840 1.00 91.50 101 TYR A O 1
ATOM 817 N N . THR A 1 102 ? -2.729 -9.099 9.851 1.00 90.50 102 THR A N 1
ATOM 818 C CA . THR A 1 102 ? -1.342 -9.436 9.499 1.00 90.50 102 THR A CA 1
ATOM 819 C C . THR A 1 102 ? -0.911 -8.688 8.235 1.00 90.50 102 THR A C 1
ATOM 821 O O . THR A 1 102 ? -1.758 -8.137 7.529 1.00 90.50 102 THR A O 1
ATOM 824 N N . PRO A 1 103 ? 0.398 -8.626 7.923 1.00 88.31 103 PRO A N 1
ATOM 825 C CA . PRO A 1 103 ? 0.846 -8.078 6.650 1.00 88.31 103 PRO A CA 1
ATOM 826 C C . PRO A 1 103 ? 0.164 -8.790 5.478 1.00 88.31 103 PRO A C 1
ATOM 828 O O . PRO A 1 103 ? 0.026 -10.012 5.497 1.00 88.31 103 PRO A O 1
ATOM 831 N N . ILE A 1 104 ? -0.209 -8.051 4.433 1.00 84.62 104 ILE A N 1
ATOM 832 C CA . ILE A 1 104 ? -0.944 -8.613 3.286 1.00 84.62 104 ILE A CA 1
ATOM 833 C C . ILE A 1 104 ? -0.137 -9.667 2.504 1.00 84.62 104 ILE A C 1
ATOM 835 O O . ILE A 1 104 ? -0.714 -10.506 1.823 1.00 84.62 104 ILE A O 1
ATOM 839 N N . GLU A 1 105 ? 1.194 -9.645 2.625 1.00 80.94 105 GLU A N 1
ATOM 840 C CA . GLU A 1 105 ? 2.104 -10.642 2.040 1.00 80.94 105 GLU A CA 1
ATOM 841 C C . GLU A 1 105 ? 2.363 -11.846 2.955 1.00 80.94 105 GLU A C 1
ATOM 843 O O . GLU A 1 105 ? 3.156 -12.722 2.612 1.00 80.94 105 GLU A O 1
ATOM 848 N N . SER A 1 106 ? 1.765 -11.892 4.149 1.00 81.25 106 SER A N 1
ATOM 849 C CA . SER A 1 106 ? 1.974 -13.021 5.052 1.00 81.25 106 SER A CA 1
ATOM 850 C C . SER A 1 106 ? 1.375 -14.300 4.464 1.00 81.25 106 SER A C 1
ATOM 852 O O . SER A 1 106 ? 0.311 -14.262 3.854 1.00 81.25 106 SER A O 1
ATOM 854 N N . GLU A 1 107 ? 2.018 -15.448 4.700 1.00 72.75 107 GLU A N 1
ATOM 855 C CA . GLU A 1 107 ? 1.507 -16.754 4.246 1.00 72.75 107 GLU A CA 1
ATOM 856 C C . GLU A 1 107 ? 0.173 -17.147 4.912 1.00 72.75 107 GLU A C 1
ATOM 858 O O . GLU A 1 107 ? -0.535 -18.032 4.431 1.00 72.75 107 GLU A O 1
ATOM 863 N N . ALA A 1 108 ? -0.184 -16.494 6.022 1.00 72.88 108 ALA A N 1
ATOM 864 C CA . ALA A 1 108 ? -1.458 -16.679 6.703 1.00 72.88 108 ALA A CA 1
ATOM 865 C C . ALA A 1 108 ? -2.562 -15.837 6.043 1.00 72.88 108 ALA A C 1
ATOM 867 O O . ALA A 1 108 ? -2.327 -14.695 5.647 1.00 72.88 108 ALA A O 1
ATOM 868 N N . SER A 1 109 ? -3.791 -16.367 5.973 1.00 68.50 109 SER A N 1
ATOM 869 C CA . SER A 1 109 ? -4.932 -15.576 5.501 1.00 68.50 109 SER A CA 1
ATOM 870 C C . SER A 1 109 ? -5.143 -14.380 6.425 1.00 68.50 109 SER A C 1
ATOM 872 O O . SER A 1 109 ? -5.375 -14.554 7.623 1.00 68.50 109 SER A O 1
ATOM 874 N N . SER A 1 110 ? -5.085 -13.178 5.866 1.00 74.25 110 SER A N 1
ATOM 875 C CA . SER A 1 110 ? -5.377 -11.964 6.608 1.00 74.25 110 SER A CA 1
ATOM 876 C C . SER A 1 110 ? -6.850 -11.602 6.457 1.00 74.25 110 SER A C 1
ATOM 878 O O . SER A 1 110 ? -7.308 -11.340 5.344 1.00 74.25 110 SER A O 1
ATOM 880 N N . ASP A 1 111 ? -7.568 -11.504 7.574 1.00 86.44 111 ASP A N 1
ATOM 881 C CA . ASP A 1 111 ? -8.837 -10.781 7.599 1.00 86.44 111 ASP A CA 1
ATOM 882 C C . ASP A 1 111 ? -8.545 -9.290 7.411 1.00 86.44 111 ASP A C 1
ATOM 884 O O . ASP A 1 111 ? -7.845 -8.662 8.216 1.00 86.44 111 ASP A O 1
ATOM 888 N N . CYS A 1 112 ? -9.049 -8.736 6.308 1.00 90.75 112 CYS A N 1
ATOM 889 C CA . CYS A 1 112 ? -8.838 -7.345 5.937 1.00 90.75 112 CYS A CA 1
ATOM 890 C C . CYS A 1 112 ? -10.162 -6.615 5.699 1.00 90.75 112 CYS A C 1
ATOM 892 O O . CYS A 1 112 ? -11.118 -7.177 5.164 1.00 90.75 112 CYS A O 1
ATOM 894 N N 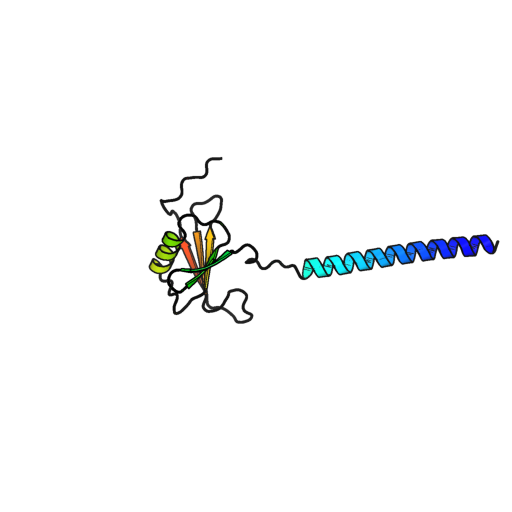.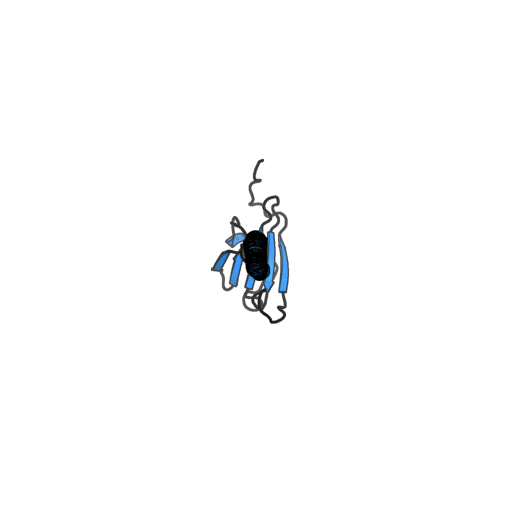 THR A 1 113 ? -10.188 -5.325 6.029 1.00 92.50 113 THR A N 1
ATOM 895 C CA . THR A 1 113 ? -11.300 -4.409 5.741 1.00 92.50 113 THR A CA 1
ATOM 896 C C . THR A 1 113 ? -10.861 -3.367 4.719 1.00 92.50 113 THR A C 1
ATOM 898 O O . THR A 1 113 ? -9.755 -2.838 4.797 1.00 92.50 113 THR A O 1
ATOM 901 N N . THR A 1 114 ? -11.725 -3.066 3.747 1.00 92.38 114 THR A N 1
ATOM 902 C CA . THR A 1 114 ? -11.453 -2.065 2.703 1.00 92.38 114 THR A CA 1
ATOM 903 C C . THR A 1 114 ? -12.257 -0.792 2.945 1.00 92.38 114 THR A C 1
ATOM 905 O O . THR A 1 114 ? -13.459 -0.846 3.200 1.00 92.38 114 THR A O 1
ATOM 908 N N . TYR A 1 115 ? -11.606 0.356 2.787 1.00 91.44 115 TYR A N 1
ATOM 909 C CA . TYR A 1 115 ? -12.178 1.689 2.932 1.00 91.44 115 TYR A CA 1
ATOM 910 C C . TYR A 1 115 ? -12.014 2.460 1.625 1.00 91.44 115 TYR A C 1
ATOM 912 O O . TYR A 1 115 ? -10.917 2.547 1.077 1.00 91.44 115 TYR A O 1
ATOM 920 N N . ASN A 1 116 ? -13.103 3.052 1.138 1.00 88.19 116 ASN A N 1
ATOM 921 C CA . ASN A 1 116 ? -13.100 3.859 -0.077 1.00 88.19 116 ASN A CA 1
ATOM 922 C C . ASN A 1 116 ? -13.437 5.308 0.270 1.00 88.19 116 ASN A C 1
ATOM 924 O O . ASN A 1 116 ? -14.578 5.629 0.596 1.00 88.19 116 ASN A O 1
ATOM 928 N N . LEU A 1 117 ? -12.440 6.182 0.178 1.00 82.56 117 LEU A N 1
ATOM 929 C CA . LEU A 1 117 ? -12.587 7.619 0.364 1.00 82.56 117 LEU A CA 1
ATOM 930 C C . LEU A 1 117 ? -12.807 8.265 -1.006 1.00 82.56 117 LEU A C 1
ATOM 932 O O . LEU A 1 117 ? -11.928 8.244 -1.873 1.00 82.56 117 LEU A O 1
ATOM 936 N N . ILE A 1 118 ? -13.990 8.841 -1.210 1.00 77.69 118 ILE A N 1
ATOM 937 C CA . ILE A 1 118 ? -14.350 9.565 -2.431 1.00 77.69 118 ILE A CA 1
ATOM 938 C C . ILE A 1 118 ? -14.545 11.036 -2.071 1.00 77.69 118 ILE A C 1
ATOM 940 O O . ILE A 1 118 ? -15.350 11.350 -1.202 1.00 77.69 118 ILE A O 1
ATOM 944 N N . GLY A 1 119 ? -13.864 11.932 -2.791 1.00 62.78 119 GLY A N 1
ATOM 945 C CA . GLY A 1 119 ? -14.179 13.360 -2.748 1.00 62.78 119 GLY A CA 1
ATOM 946 C C . GLY A 1 119 ? -13.556 14.126 -1.586 1.00 62.78 119 GLY A C 1
ATOM 947 O O . GLY A 1 119 ? -14.209 14.994 -1.019 1.00 62.78 119 GLY A O 1
ATOM 948 N N . ASP A 1 120 ? -12.297 13.847 -1.247 1.00 53.81 120 ASP A N 1
ATOM 949 C CA . ASP A 1 120 ? -11.619 14.649 -0.234 1.00 53.81 120 ASP A CA 1
ATOM 950 C C . ASP A 1 120 ? -11.285 16.049 -0.780 1.00 53.81 120 ASP A C 1
ATOM 952 O O . ASP A 1 120 ? -10.549 16.204 -1.760 1.00 53.81 120 ASP A O 1
ATOM 956 N N . SER A 1 121 ? -11.864 17.067 -0.150 1.00 47.84 121 SER A N 1
ATOM 957 C CA . SER A 1 121 ? -11.921 18.473 -0.578 1.00 47.84 121 SER A CA 1
ATOM 958 C C . SER A 1 121 ? -10.577 19.217 -0.602 1.00 47.84 121 SER A C 1
ATOM 960 O O . SER A 1 121 ? -10.538 20.380 -0.996 1.00 47.84 121 SER A O 1
ATOM 962 N N . ASN A 1 122 ? -9.476 18.561 -0.229 1.00 49.00 122 ASN A N 1
ATOM 963 C CA . ASN A 1 122 ? -8.146 19.175 -0.127 1.00 49.00 122 ASN A CA 1
ATOM 964 C C . ASN A 1 122 ? -7.212 18.863 -1.312 1.00 49.00 122 ASN A C 1
ATOM 966 O O . ASN A 1 122 ? -6.041 19.235 -1.284 1.00 49.00 122 ASN A O 1
ATOM 970 N N . VAL A 1 123 ? -7.696 18.190 -2.361 1.00 51.84 123 VAL A N 1
ATOM 971 C CA . VAL A 1 123 ? -6.890 17.892 -3.557 1.00 51.84 123 VAL A CA 1
ATOM 972 C C . VAL A 1 123 ? -7.120 18.972 -4.614 1.00 51.84 123 VAL A C 1
ATOM 974 O O . VAL A 1 123 ? -8.176 19.021 -5.247 1.00 51.84 123 VAL A O 1
ATOM 977 N N . LEU A 1 124 ? -6.120 19.833 -4.826 1.00 46.56 124 LEU A N 1
ATOM 978 C CA . LEU A 1 124 ? -6.094 20.722 -5.987 1.00 46.56 124 LEU A CA 1
ATOM 979 C C . LEU A 1 124 ? -6.024 19.844 -7.251 1.00 46.56 124 LEU A C 1
ATOM 981 O O . LEU A 1 124 ? -5.143 18.983 -7.320 1.00 46.56 124 LEU A O 1
ATOM 985 N N . PRO A 1 125 ? -6.915 20.017 -8.244 1.00 46.88 125 PRO A N 1
ATOM 986 C CA . PRO A 1 125 ? -6.852 19.233 -9.468 1.00 46.88 125 PRO A CA 1
ATOM 987 C C . PRO A 1 125 ? -5.499 19.468 -10.142 1.00 46.88 125 PRO A C 1
ATOM 989 O O . PRO A 1 125 ? -5.142 20.609 -10.448 1.00 46.88 125 PRO A O 1
ATOM 992 N N . SER A 1 126 ? -4.746 18.393 -10.377 1.00 51.34 126 SER A N 1
ATOM 993 C CA . SER A 1 126 ? -3.614 18.416 -11.294 1.00 51.34 126 SER A CA 1
ATOM 994 C C . SER A 1 126 ? -4.160 18.788 -12.672 1.00 51.34 126 SER A C 1
ATOM 996 O O . SER A 1 126 ? -4.876 18.018 -13.314 1.00 51.34 126 SER A O 1
ATOM 998 N N . ARG A 1 127 ? -3.909 20.035 -13.087 1.00 41.44 127 ARG A N 1
ATOM 999 C CA . ARG A 1 127 ? -4.198 20.477 -14.453 1.00 41.44 127 ARG A CA 1
ATOM 1000 C C . ARG A 1 127 ? -3.332 19.681 -15.442 1.00 41.44 127 ARG A C 1
ATOM 1002 O O . ARG A 1 127 ? -2.206 19.339 -15.079 1.00 41.44 127 ARG A O 1
ATOM 1009 N N . PRO A 1 128 ? -3.865 19.403 -16.646 1.00 47.59 128 PRO A N 1
ATOM 1010 C CA . PRO A 1 128 ? -3.145 18.727 -17.723 1.00 47.59 128 PRO A CA 1
ATOM 1011 C C . PRO A 1 128 ? -1.923 19.516 -18.202 1.00 47.59 128 PRO A C 1
ATOM 1013 O O . PRO A 1 128 ? -1.932 20.764 -18.072 1.00 47.59 128 PRO A O 1
#